Protein AF-A0A930SFI5-F1 (afdb_monomer_lite)

Secondary structure (DSSP, 8-state):
-PPPPS--TTPBSS---SSS--B-----TTS-S-THHHHHHHHHHHT---GGGS--HHHHHHGGGS-HHHHHHHHHHHHHHHHHHHHHHHHHHHHHTT-----

Sequence (103 aa):
MDKKLIFNEHGDRGTQSMIGGNTTNLREWNRIKYDWANQMYRTMLNNFWIPEEISLNEDVKQFPYLTDYERRAFDKIIAFLNFLDSIQSENLPNLSRYITASE

Radius of gyration: 21.12 Å; chains: 1; bounding box: 43×20×57 Å

pLDDT: mean 95.65, std 2.99, range [75.62, 98.44]

Structure (mmCIF, N/CA/C/O backbone):
data_AF-A0A930SFI5-F1
#
_entry.id   AF-A0A930SFI5-F1
#
loop_
_atom_site.group_PDB
_atom_site.id
_atom_site.type_symbol
_atom_site.label_atom_id
_atom_site.label_alt_id
_atom_site.label_comp_id
_atom_site.label_asym_id
_atom_site.label_entity_id
_atom_site.label_seq_id
_atom_site.pdbx_PDB_ins_code
_atom_site.Cartn_x
_atom_site.Cartn_y
_atom_site.Cartn_z
_atom_site.occupancy
_atom_site.B_iso_or_equiv
_atom_site.auth_seq_id
_atom_site.auth_comp_id
_atom_site.auth_asym_id
_atom_site.auth_atom_id
_atom_site.pdbx_PDB_model_num
ATOM 1 N N . MET A 1 1 ? -4.437 3.021 -23.991 1.00 75.62 1 MET A N 1
ATOM 2 C CA . MET A 1 1 ? -3.125 2.763 -23.360 1.00 75.62 1 MET A CA 1
ATOM 3 C C . MET A 1 1 ? -2.903 1.273 -23.383 1.00 75.62 1 MET A C 1
ATOM 5 O O . MET A 1 1 ? -3.833 0.544 -23.045 1.00 75.62 1 MET A O 1
ATOM 9 N N . ASP A 1 2 ? -1.711 0.843 -23.772 1.00 86.88 2 ASP A N 1
ATOM 10 C CA . ASP A 1 2 ? -1.393 -0.574 -23.921 1.00 86.88 2 ASP A CA 1
ATOM 11 C C . ASP A 1 2 ? -0.808 -1.131 -22.626 1.00 86.88 2 ASP A C 1
ATOM 13 O O . ASP A 1 2 ? 0.002 -0.482 -21.962 1.00 86.88 2 ASP A O 1
ATOM 17 N N . LYS A 1 3 ? -1.254 -2.330 -22.242 1.00 91.94 3 LYS A N 1
ATOM 18 C CA . LYS A 1 3 ? -0.673 -3.058 -21.109 1.00 91.94 3 LYS A CA 1
ATOM 19 C C . LYS A 1 3 ? 0.688 -3.598 -21.531 1.00 91.94 3 LYS A C 1
ATOM 21 O O . LYS A 1 3 ? 0.818 -4.123 -22.636 1.00 91.94 3 LYS A O 1
ATOM 26 N N . LYS A 1 4 ? 1.680 -3.518 -20.646 1.00 92.69 4 LYS A N 1
ATOM 27 C CA . LYS A 1 4 ? 3.002 -4.088 -20.925 1.00 92.69 4 LYS A CA 1
ATOM 28 C C . LYS A 1 4 ? 2.943 -5.613 -21.042 1.00 92.69 4 LYS A C 1
ATOM 30 O O . LYS A 1 4 ? 2.144 -6.265 -20.366 1.00 92.69 4 LYS A O 1
ATOM 35 N N . LEU A 1 5 ? 3.811 -6.173 -21.883 1.00 93.19 5 LEU A N 1
ATOM 36 C CA . LEU A 1 5 ? 4.050 -7.617 -21.953 1.00 93.19 5 LEU A CA 1
ATOM 37 C C . LEU A 1 5 ? 4.627 -8.123 -20.625 1.00 93.19 5 LEU A C 1
ATOM 39 O O . LEU A 1 5 ? 5.175 -7.344 -19.852 1.00 93.19 5 LEU A O 1
ATOM 43 N N . ILE A 1 6 ? 4.546 -9.428 -20.357 1.00 93.88 6 ILE A N 1
ATOM 44 C CA . ILE A 1 6 ? 5.221 -10.016 -19.184 1.00 93.88 6 ILE A CA 1
ATOM 45 C C . ILE A 1 6 ? 6.740 -9.863 -19.335 1.00 93.88 6 ILE A C 1
ATOM 47 O O . ILE A 1 6 ? 7.417 -9.375 -18.435 1.00 93.88 6 ILE A O 1
ATOM 51 N N . PHE A 1 7 ? 7.249 -10.220 -20.510 1.00 96.19 7 PHE A N 1
ATOM 52 C CA . PHE A 1 7 ? 8.633 -10.059 -20.928 1.00 96.19 7 PHE A CA 1
ATOM 53 C C . PHE A 1 7 ? 8.638 -9.616 -22.393 1.00 96.19 7 PHE A C 1
ATOM 55 O O . PHE A 1 7 ? 7.836 -10.111 -23.185 1.00 96.19 7 PHE A O 1
ATOM 62 N N . ASN A 1 8 ? 9.508 -8.669 -22.737 1.00 95.31 8 ASN A N 1
ATOM 63 C CA . ASN A 1 8 ? 9.674 -8.162 -24.097 1.00 95.31 8 ASN A CA 1
ATOM 64 C C . ASN A 1 8 ? 11.124 -8.390 -24.539 1.00 95.31 8 ASN A C 1
ATOM 66 O O . ASN A 1 8 ? 12.021 -7.653 -24.133 1.00 95.31 8 ASN A O 1
ATOM 70 N N . GLU A 1 9 ? 11.352 -9.412 -25.364 1.00 95.94 9 GLU A N 1
ATOM 71 C CA . GLU A 1 9 ? 12.689 -9.778 -25.855 1.00 95.94 9 GLU A CA 1
ATOM 72 C C . GLU A 1 9 ? 13.298 -8.746 -26.816 1.00 95.94 9 GLU A C 1
ATOM 74 O O . GLU A 1 9 ? 1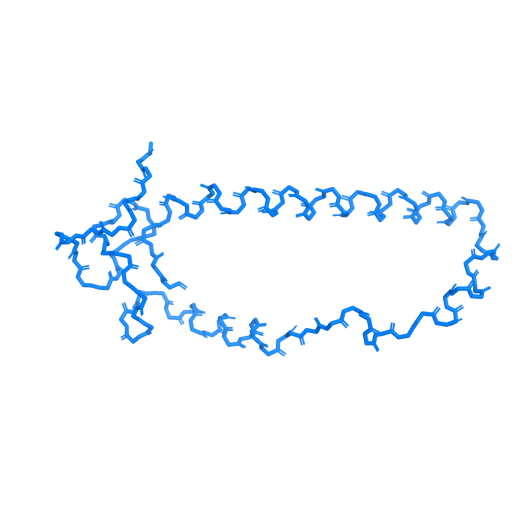4.516 -8.688 -26.970 1.00 95.94 9 GLU A O 1
ATOM 79 N N . HIS A 1 10 ? 12.460 -7.901 -27.421 1.00 96.31 10 HIS A N 1
ATOM 80 C CA . HIS A 1 10 ? 12.867 -6.795 -28.291 1.00 96.31 10 HIS A CA 1
ATOM 81 C C . HIS A 1 10 ? 12.942 -5.450 -27.546 1.00 96.31 10 HIS A C 1
ATOM 83 O O . HIS A 1 10 ? 13.072 -4.397 -28.173 1.00 96.31 10 HIS A O 1
ATOM 89 N N . GLY A 1 11 ? 12.824 -5.471 -26.214 1.00 93.44 11 GLY A N 1
ATOM 90 C CA . GLY A 1 11 ? 12.934 -4.283 -25.376 1.00 93.44 11 GLY A CA 1
ATOM 91 C C . GLY A 1 11 ? 14.365 -3.753 -25.296 1.00 93.44 11 GLY A C 1
ATOM 92 O O . GLY A 1 11 ? 15.340 -4.505 -25.361 1.00 93.44 11 GLY A O 1
ATOM 93 N N . ASP A 1 12 ? 14.487 -2.448 -25.093 1.00 93.88 12 ASP A N 1
ATOM 94 C CA . ASP A 1 12 ? 15.766 -1.793 -24.859 1.00 93.88 12 ASP A CA 1
ATOM 95 C C . ASP A 1 12 ? 16.241 -2.020 -23.412 1.00 93.88 12 ASP A C 1
ATOM 97 O O . ASP A 1 12 ? 15.455 -2.260 -22.490 1.00 93.88 12 ASP A O 1
ATOM 101 N N . ARG A 1 13 ? 17.560 -1.966 -23.194 1.00 90.62 13 ARG A N 1
ATOM 102 C CA . ARG A 1 13 ? 18.146 -2.108 -21.850 1.00 90.62 13 ARG A CA 1
ATOM 103 C C . ARG A 1 13 ? 17.844 -0.877 -20.989 1.00 90.62 13 ARG A C 1
ATOM 105 O O . ARG A 1 13 ? 18.048 0.249 -21.438 1.00 90.62 13 ARG A O 1
ATOM 112 N N . GLY A 1 14 ? 17.483 -1.107 -19.726 1.00 90.88 14 GLY A N 1
ATOM 113 C CA . GLY A 1 14 ? 17.119 -0.055 -18.772 1.00 90.88 14 GLY A CA 1
ATOM 114 C C . GLY A 1 14 ? 15.720 0.525 -19.013 1.00 90.88 14 GLY A C 1
ATOM 115 O O . GLY A 1 14 ? 14.883 -0.081 -19.681 1.00 90.88 14 GLY A O 1
ATOM 116 N N . THR A 1 15 ? 15.467 1.713 -18.460 1.00 94.31 15 THR A N 1
ATOM 117 C CA . THR A 1 15 ? 14.158 2.383 -18.520 1.00 94.31 15 THR A CA 1
ATOM 118 C C . THR A 1 15 ? 14.187 3.598 -19.450 1.00 94.31 15 THR A C 1
ATOM 120 O O . THR A 1 15 ? 14.949 4.540 -19.239 1.00 94.31 15 THR A O 1
ATOM 123 N N . GLN A 1 16 ? 13.309 3.629 -20.461 1.00 93.31 16 GLN A N 1
ATOM 124 C CA . GLN A 1 16 ? 13.194 4.758 -21.397 1.00 93.31 16 GLN A CA 1
ATOM 125 C C . GLN A 1 16 ? 12.264 5.867 -20.879 1.00 93.31 16 GLN A C 1
ATOM 127 O O . GLN A 1 16 ? 12.618 7.047 -20.916 1.00 93.31 16 GLN A 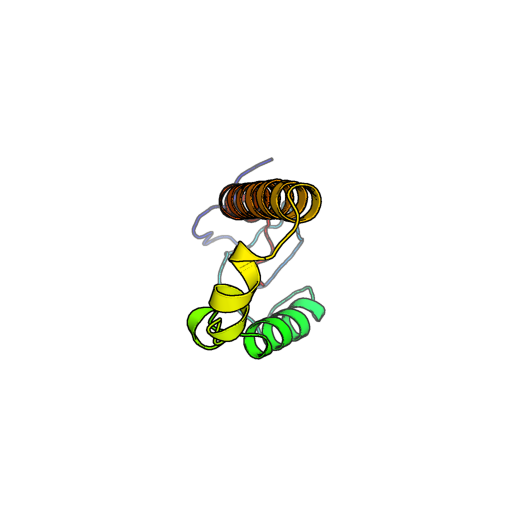O 1
ATOM 132 N N . SER A 1 17 ? 11.072 5.518 -20.395 1.00 94.62 17 SER A N 1
ATOM 133 C CA . SER A 1 17 ? 10.046 6.447 -19.904 1.00 94.62 17 SER A CA 1
ATOM 134 C C . SER A 1 17 ? 9.080 5.746 -18.944 1.00 94.62 17 SER A C 1
ATOM 136 O O . SER A 1 17 ? 8.957 4.522 -18.949 1.00 94.62 17 SER A O 1
ATOM 138 N N . MET A 1 18 ? 8.365 6.539 -18.140 1.00 95.38 18 MET A N 1
ATOM 139 C CA . MET A 1 18 ? 7.364 6.047 -17.185 1.00 95.38 18 MET A CA 1
ATOM 140 C C . MET A 1 18 ? 6.205 5.304 -17.867 1.00 95.38 18 MET A C 1
ATOM 142 O O . MET A 1 18 ? 5.699 4.323 -17.333 1.00 95.38 18 MET A O 1
ATOM 146 N N . ILE A 1 19 ? 5.777 5.778 -19.039 1.00 95.62 19 ILE A N 1
ATOM 147 C CA . ILE A 1 19 ? 4.658 5.229 -19.813 1.00 95.62 19 ILE A CA 1
ATOM 148 C C . ILE A 1 19 ? 5.073 5.185 -21.287 1.00 95.62 19 ILE A C 1
ATOM 150 O O . ILE A 1 19 ? 5.737 6.109 -21.769 1.00 95.62 19 ILE A O 1
ATOM 154 N N . GLY A 1 20 ? 4.668 4.128 -21.996 1.00 93.62 20 GLY A N 1
ATOM 155 C CA . GLY A 1 20 ? 4.889 3.975 -23.438 1.00 93.62 20 GLY A CA 1
ATOM 156 C C . GLY A 1 20 ? 6.348 3.737 -23.841 1.00 93.62 20 GLY A C 1
ATOM 157 O O . GLY A 1 20 ? 6.681 3.920 -25.007 1.00 93.62 20 GLY A O 1
ATOM 158 N N . GLY A 1 21 ? 7.219 3.375 -22.896 1.00 94.62 21 GLY A N 1
ATOM 159 C CA . GLY A 1 21 ? 8.618 3.045 -23.169 1.00 94.62 21 GLY A CA 1
ATOM 160 C C . GLY A 1 21 ? 8.797 1.605 -23.655 1.00 94.62 21 GLY A C 1
ATOM 161 O O . GLY A 1 21 ? 8.067 0.705 -23.234 1.00 94.62 21 GLY A O 1
ATOM 162 N N . ASN A 1 22 ? 9.809 1.370 -24.494 1.00 94.81 22 ASN A N 1
ATOM 163 C CA . ASN A 1 22 ? 10.171 0.037 -24.985 1.00 94.81 22 ASN A CA 1
ATOM 164 C C . ASN A 1 22 ? 11.034 -0.736 -23.963 1.00 94.81 22 ASN A C 1
ATOM 166 O O . ASN A 1 22 ? 12.219 -0.964 -24.177 1.00 94.81 22 ASN A O 1
ATOM 170 N N . THR A 1 23 ? 10.462 -1.105 -22.814 1.00 94.88 23 THR A N 1
ATOM 171 C CA . THR A 1 23 ? 11.179 -1.840 -21.750 1.00 94.88 23 THR A CA 1
ATOM 172 C C . THR A 1 23 ? 11.141 -3.359 -21.950 1.00 94.88 23 THR A C 1
ATOM 174 O O . THR A 1 23 ? 10.184 -3.896 -22.510 1.00 94.88 23 THR A O 1
ATOM 177 N N . THR A 1 24 ? 12.158 -4.058 -21.436 1.00 94.19 24 THR A N 1
ATOM 178 C CA . THR A 1 24 ? 12.201 -5.531 -21.320 1.00 94.19 24 THR A CA 1
ATOM 179 C C . THR A 1 24 ? 11.421 -6.076 -20.116 1.00 94.19 24 THR A C 1
ATOM 181 O O . THR A 1 24 ? 11.083 -7.260 -20.102 1.00 94.19 24 THR A O 1
ATOM 184 N N . ASN A 1 25 ? 11.134 -5.231 -19.114 1.00 93.50 25 ASN A N 1
ATOM 185 C CA . ASN A 1 25 ? 10.661 -5.580 -17.761 1.00 93.50 25 ASN A CA 1
ATOM 186 C C . ASN A 1 25 ? 11.646 -6.380 -16.884 1.00 93.50 25 ASN A C 1
ATOM 188 O O . ASN A 1 25 ? 11.254 -6.888 -15.828 1.00 93.50 25 ASN A O 1
ATOM 192 N N . LEU A 1 26 ? 12.921 -6.484 -17.271 1.00 94.62 26 LEU A N 1
ATOM 193 C CA . LEU A 1 26 ? 13.951 -7.059 -16.405 1.00 94.62 26 LEU A CA 1
ATOM 194 C C . LEU A 1 26 ? 14.243 -6.132 -15.216 1.00 94.62 26 LEU A C 1
ATOM 196 O O . LEU A 1 26 ? 14.351 -4.919 -15.365 1.00 94.62 26 LEU A O 1
ATOM 200 N N . ARG A 1 27 ? 14.400 -6.708 -14.020 1.00 93.19 27 ARG A N 1
ATOM 201 C CA . ARG A 1 27 ? 14.685 -5.952 -12.790 1.00 93.19 27 ARG A CA 1
ATOM 202 C C . ARG A 1 27 ? 16.188 -5.722 -12.628 1.00 93.19 27 ARG A C 1
ATOM 204 O O . ARG A 1 27 ? 16.876 -6.516 -11.990 1.00 93.19 27 ARG A O 1
ATOM 211 N N . GLU A 1 28 ? 16.692 -4.630 -13.196 1.00 92.31 28 GLU A N 1
ATOM 212 C CA . GLU A 1 28 ? 18.110 -4.247 -13.158 1.00 92.31 28 GLU A CA 1
ATOM 213 C C . GLU A 1 28 ? 18.329 -2.944 -12.354 1.00 92.31 28 GLU A C 1
ATOM 215 O O . GLU A 1 28 ? 18.443 -1.865 -12.926 1.00 92.31 28 GLU A O 1
ATOM 220 N N . TRP A 1 29 ? 18.454 -3.020 -11.020 1.00 91.25 29 TRP A N 1
ATOM 221 C CA . TRP A 1 29 ? 18.600 -1.836 -10.137 1.00 91.25 29 TRP A CA 1
ATOM 222 C C . TRP A 1 29 ? 19.834 -0.949 -10.405 1.00 91.25 29 TRP A C 1
ATOM 224 O O . TRP A 1 29 ? 19.867 0.210 -10.000 1.00 91.25 29 TRP A O 1
ATOM 234 N N . ASN A 1 30 ? 20.842 -1.467 -11.116 1.00 90.94 30 ASN A N 1
ATOM 235 C CA . ASN A 1 30 ? 22.017 -0.695 -11.543 1.00 90.94 30 ASN A CA 1
ATOM 236 C C . ASN A 1 30 ? 21.796 0.068 -12.869 1.00 90.94 30 ASN A C 1
ATOM 238 O O . ASN A 1 30 ? 22.711 0.739 -13.341 1.00 90.94 30 ASN A O 1
ATOM 242 N N . ARG A 1 31 ? 20.626 -0.072 -13.508 1.00 91.50 31 ARG A N 1
ATOM 243 C CA . ARG A 1 31 ? 20.274 0.520 -14.813 1.00 91.50 31 ARG A CA 1
ATOM 244 C C . ARG A 1 31 ? 18.870 1.129 -14.797 1.00 91.50 31 ARG A C 1
ATOM 246 O O . ARG A 1 31 ? 18.045 0.864 -15.669 1.00 91.50 31 ARG A O 1
ATOM 253 N N . ILE A 1 32 ? 18.617 1.948 -13.787 1.00 94.38 32 ILE A N 1
ATOM 254 C CA . ILE A 1 32 ? 17.349 2.659 -13.610 1.00 94.38 32 ILE A CA 1
ATOM 255 C C . ILE A 1 32 ? 17.432 4.062 -14.216 1.00 94.38 32 ILE A C 1
ATOM 257 O O . ILE A 1 32 ? 18.526 4.592 -14.412 1.00 94.38 32 ILE A O 1
ATOM 261 N N . LYS A 1 33 ? 16.284 4.673 -14.518 1.00 94.69 33 LYS A N 1
ATOM 262 C CA . LYS A 1 33 ? 16.212 6.061 -14.995 1.00 94.69 33 LYS A CA 1
ATOM 263 C C . LYS A 1 33 ? 15.979 7.044 -13.851 1.00 94.69 33 LYS A C 1
ATOM 265 O O . LYS A 1 33 ? 16.417 8.191 -13.921 1.00 94.69 33 LYS A O 1
ATOM 270 N N . TYR A 1 34 ? 15.235 6.617 -12.836 1.00 96.06 34 TYR A N 1
ATOM 271 C CA . TYR A 1 34 ? 14.773 7.477 -11.755 1.00 96.06 34 TYR A CA 1
ATOM 272 C C . TYR A 1 34 ? 15.553 7.216 -10.461 1.00 96.06 34 TYR A C 1
ATOM 274 O O . TYR A 1 34 ? 15.163 6.378 -9.655 1.00 96.06 34 TYR A O 1
ATOM 282 N N . ASP A 1 35 ? 16.633 7.967 -10.226 1.00 93.75 35 ASP A N 1
ATOM 283 C CA . ASP A 1 35 ? 17.551 7.748 -9.088 1.00 93.75 35 ASP A CA 1
ATOM 284 C C . ASP A 1 35 ? 16.868 7.746 -7.710 1.00 93.75 35 ASP A C 1
ATOM 286 O O . ASP A 1 35 ? 17.274 7.016 -6.802 1.00 93.75 35 ASP A O 1
ATOM 290 N N . TRP A 1 36 ? 15.789 8.519 -7.552 1.00 95.94 36 TRP A N 1
ATOM 291 C CA . TRP A 1 36 ? 15.010 8.567 -6.313 1.00 95.94 36 TRP A CA 1
ATOM 292 C C . TRP A 1 36 ? 14.361 7.220 -5.957 1.00 95.94 36 TRP A C 1
ATOM 294 O O . TRP A 1 36 ? 14.089 6.981 -4.779 1.00 95.94 36 TRP A O 1
ATOM 304 N N . ALA A 1 37 ? 14.154 6.318 -6.926 1.00 96.69 37 ALA A N 1
ATOM 305 C CA . ALA A 1 37 ? 13.571 4.998 -6.691 1.00 96.69 37 ALA A CA 1
ATOM 306 C C . ALA A 1 37 ? 14.461 4.145 -5.773 1.00 96.69 37 ALA A C 1
ATOM 308 O O . ALA A 1 37 ? 13.957 3.471 -4.878 1.00 96.69 37 ALA A O 1
ATOM 309 N N . ASN A 1 38 ? 15.790 4.254 -5.898 1.00 93.44 38 ASN A N 1
ATOM 310 C CA . ASN A 1 38 ? 16.737 3.570 -5.011 1.00 93.44 38 ASN A CA 1
ATOM 311 C C . ASN A 1 38 ? 16.607 4.034 -3.554 1.00 93.44 38 ASN A C 1
ATOM 313 O O . ASN A 1 38 ? 16.612 3.220 -2.626 1.00 93.44 38 ASN A O 1
ATOM 317 N N . GLN A 1 39 ? 16.508 5.349 -3.344 1.00 95.44 39 GLN A N 1
ATOM 318 C CA . GLN A 1 39 ? 16.345 5.912 -2.007 1.00 95.44 39 GLN A CA 1
ATOM 319 C C . GLN A 1 39 ? 14.988 5.521 -1.418 1.00 95.44 39 GLN A C 1
ATOM 321 O O . GLN A 1 39 ? 14.919 5.099 -0.265 1.00 95.44 39 GLN A O 1
ATOM 326 N N . MET A 1 40 ? 13.924 5.613 -2.218 1.00 97.00 40 MET A N 1
ATOM 327 C CA . MET A 1 40 ? 12.575 5.233 -1.810 1.00 97.00 40 MET A CA 1
ATOM 328 C C . MET A 1 40 ? 12.508 3.756 -1.414 1.00 97.00 40 MET A C 1
ATOM 330 O O . MET A 1 40 ? 12.052 3.453 -0.316 1.00 97.00 40 MET A O 1
ATOM 334 N N . TYR A 1 41 ? 13.042 2.856 -2.244 1.00 96.00 41 TYR A N 1
ATOM 335 C CA . TYR A 1 41 ? 13.071 1.419 -1.977 1.00 96.00 41 TYR A CA 1
ATOM 336 C C . TYR A 1 41 ? 13.750 1.092 -0.641 1.00 96.00 41 TYR A C 1
ATOM 338 O O . TYR A 1 41 ? 13.192 0.369 0.183 1.00 96.00 41 TYR A O 1
ATOM 346 N N . ARG A 1 42 ? 14.925 1.678 -0.375 1.00 96.06 42 ARG A N 1
ATOM 347 C CA . ARG A 1 42 ? 15.642 1.474 0.896 1.00 96.06 42 ARG A CA 1
ATOM 348 C C . ARG A 1 42 ? 14.858 1.998 2.095 1.00 96.06 42 ARG A C 1
ATOM 350 O O . ARG A 1 42 ? 14.762 1.302 3.100 1.00 96.06 42 ARG A O 1
ATOM 357 N N . THR A 1 43 ? 14.288 3.196 1.988 1.00 97.94 43 THR A N 1
ATOM 358 C CA . THR A 1 43 ? 13.462 3.775 3.056 1.00 97.94 43 THR A CA 1
ATOM 359 C C . THR A 1 43 ? 12.238 2.906 3.344 1.00 97.94 43 THR A C 1
ATOM 361 O O . THR A 1 43 ? 11.934 2.662 4.506 1.00 97.94 43 THR A O 1
ATOM 364 N N . MET A 1 44 ? 11.567 2.386 2.312 1.00 97.75 44 MET A N 1
ATOM 365 C CA . MET A 1 44 ? 10.414 1.496 2.475 1.00 97.75 44 MET A CA 1
ATOM 366 C C . MET A 1 44 ? 10.787 0.199 3.197 1.00 97.75 44 MET A C 1
ATOM 368 O O . MET A 1 44 ? 10.077 -0.197 4.116 1.00 97.75 44 MET A O 1
ATOM 372 N N . LEU A 1 45 ? 11.908 -0.433 2.830 1.00 96.69 45 LEU A N 1
ATOM 373 C CA . LEU A 1 45 ? 12.382 -1.645 3.507 1.00 96.69 45 LEU A CA 1
ATOM 374 C C . LEU A 1 45 ? 12.727 -1.397 4.979 1.00 96.69 45 LEU A C 1
ATOM 376 O O . LEU A 1 45 ? 12.404 -2.220 5.830 1.00 96.69 45 LEU A O 1
ATOM 380 N N . ASN A 1 46 ? 13.356 -0.261 5.286 1.00 97.44 46 ASN A N 1
ATOM 381 C CA . ASN A 1 46 ? 13.713 0.100 6.660 1.00 97.44 46 ASN A CA 1
ATOM 382 C C . ASN A 1 46 ? 12.488 0.382 7.545 1.00 97.44 46 ASN A C 1
ATOM 384 O O . ASN A 1 46 ? 12.596 0.299 8.763 1.00 97.44 46 ASN A O 1
ATOM 388 N N . ASN A 1 47 ? 11.341 0.705 6.944 1.00 97.75 47 ASN A N 1
ATOM 389 C CA . ASN A 1 47 ? 10.088 0.979 7.647 1.00 97.75 47 ASN A CA 1
ATOM 390 C C . ASN A 1 47 ? 9.210 -0.272 7.820 1.00 97.75 47 ASN A C 1
ATOM 392 O O . ASN A 1 47 ? 8.021 -0.145 8.107 1.00 97.75 47 ASN A O 1
ATOM 396 N N . PHE A 1 48 ? 9.753 -1.473 7.609 1.00 97.06 48 PHE A N 1
ATOM 397 C CA . PHE A 1 48 ? 9.019 -2.707 7.858 1.00 97.06 48 PHE A CA 1
ATOM 398 C C . PHE A 1 48 ? 8.666 -2.841 9.347 1.00 97.06 48 PHE A C 1
ATOM 400 O O . PHE A 1 48 ? 9.528 -2.700 10.212 1.00 97.06 48 PHE A O 1
ATOM 407 N N . TRP A 1 49 ? 7.400 -3.135 9.631 1.00 97.38 49 TRP A N 1
ATOM 408 C CA . TRP A 1 49 ? 6.888 -3.397 10.973 1.00 97.38 49 TRP A CA 1
ATOM 409 C C . TRP A 1 49 ? 5.759 -4.424 10.894 1.00 97.38 49 TRP A C 1
ATOM 411 O O . TRP A 1 49 ? 5.113 -4.567 9.850 1.00 97.38 49 TRP A O 1
ATOM 421 N N . ILE A 1 50 ? 5.521 -5.137 11.994 1.00 96.94 50 ILE A N 1
ATOM 422 C CA . ILE A 1 50 ? 4.465 -6.146 12.090 1.00 96.94 50 ILE A CA 1
ATOM 423 C C . ILE A 1 50 ? 3.424 -5.668 13.114 1.00 96.94 50 ILE A C 1
ATOM 425 O O . ILE A 1 50 ? 3.792 -5.380 14.252 1.00 96.94 50 ILE A O 1
ATOM 429 N N . PRO A 1 51 ? 2.123 -5.600 12.764 1.00 95.69 51 PRO A N 1
ATOM 430 C CA . PRO A 1 51 ? 1.100 -5.082 13.674 1.00 95.69 51 PRO A CA 1
ATOM 431 C C . PRO A 1 51 ? 0.993 -5.814 15.013 1.00 95.69 51 PRO A C 1
ATOM 433 O O . PRO A 1 51 ? 0.785 -5.182 16.043 1.00 95.69 51 PRO A O 1
ATOM 436 N N . GLU A 1 52 ? 1.181 -7.132 15.006 1.00 96.06 52 GLU A N 1
ATOM 437 C CA . GLU A 1 52 ? 1.070 -7.988 16.195 1.00 96.06 52 GLU A CA 1
ATOM 438 C C . GLU A 1 52 ? 2.205 -7.777 17.215 1.00 96.06 52 GLU A C 1
ATOM 440 O O . GLU A 1 52 ? 2.100 -8.236 18.350 1.00 96.06 52 GLU A O 1
ATOM 445 N N . GLU A 1 53 ? 3.274 -7.058 16.850 1.00 96.56 53 GLU A N 1
ATOM 446 C CA . GLU A 1 53 ? 4.352 -6.689 17.779 1.00 96.56 53 GLU A CA 1
ATOM 447 C C . GLU A 1 53 ? 3.942 -5.559 18.737 1.00 96.56 53 GLU A C 1
ATOM 449 O O . GLU A 1 53 ? 4.571 -5.365 19.781 1.00 96.56 53 GLU A O 1
ATOM 454 N N . ILE A 1 54 ? 2.878 -4.815 18.415 1.00 96.50 54 ILE A N 1
ATOM 455 C CA . ILE A 1 54 ? 2.363 -3.726 19.244 1.00 96.50 54 ILE A CA 1
ATOM 456 C C . ILE A 1 54 ? 1.287 -4.279 20.181 1.00 96.50 54 ILE A C 1
ATOM 458 O O . ILE A 1 54 ? 0.212 -4.700 19.759 1.00 96.50 54 ILE A O 1
ATOM 462 N N . SER A 1 55 ? 1.571 -4.262 21.484 1.00 97.06 55 SER A N 1
ATOM 463 C CA . SER A 1 55 ? 0.625 -4.714 22.509 1.00 97.06 55 SER A CA 1
ATOM 464 C C . SER A 1 55 ? -0.591 -3.789 22.608 1.00 97.06 55 SER A C 1
ATOM 466 O O . SER A 1 55 ? -0.433 -2.582 22.762 1.00 97.06 55 SER A O 1
ATOM 468 N N . LEU A 1 56 ? -1.792 -4.378 22.615 1.00 97.75 56 LEU A N 1
ATOM 469 C CA . LEU A 1 56 ? -3.079 -3.681 22.780 1.00 97.75 56 LEU A CA 1
ATOM 470 C C . LEU A 1 56 ? -3.715 -3.911 24.165 1.00 97.75 56 LEU A C 1
ATOM 472 O O . LEU A 1 56 ? -4.909 -3.687 24.360 1.00 97.75 56 LEU A O 1
ATOM 476 N N . ASN A 1 57 ? -2.948 -4.411 25.141 1.00 97.56 57 ASN A N 1
ATOM 477 C CA . ASN A 1 57 ? -3.488 -4.835 26.441 1.00 97.56 57 ASN A CA 1
ATOM 478 C C . ASN A 1 57 ? -4.195 -3.712 27.217 1.00 97.56 57 ASN A C 1
ATOM 480 O O . ASN A 1 57 ? -5.158 -3.985 27.934 1.00 97.56 57 ASN A O 1
ATOM 484 N N . GLU A 1 58 ? -3.716 -2.471 27.110 1.00 97.69 58 GLU A N 1
ATOM 485 C CA . GLU A 1 58 ? -4.351 -1.323 27.766 1.00 97.69 58 GLU A CA 1
ATOM 486 C C . GLU A 1 58 ? -5.544 -0.805 26.959 1.00 97.69 58 GLU A C 1
ATOM 488 O O . GLU A 1 58 ? -6.613 -0.593 27.533 1.00 97.69 58 GLU A O 1
ATOM 493 N N . ASP A 1 59 ? -5.428 -0.724 25.633 1.00 97.50 59 ASP A N 1
ATOM 494 C CA . ASP A 1 59 ? -6.514 -0.333 24.731 1.00 97.50 59 ASP A CA 1
ATOM 495 C C . ASP A 1 59 ? -7.761 -1.198 24.943 1.00 97.50 59 ASP A C 1
ATOM 497 O O . ASP A 1 59 ? -8.867 -0.675 25.067 1.00 97.50 59 ASP A O 1
ATOM 501 N N . VAL A 1 60 ? -7.593 -2.516 25.094 1.00 96.88 60 VAL A N 1
ATOM 502 C CA . VAL A 1 60 ? -8.697 -3.452 25.377 1.00 96.88 60 VAL A CA 1
ATOM 503 C C . VAL A 1 60 ? -9.416 -3.114 26.687 1.00 96.88 60 VAL A C 1
ATOM 505 O O . VAL A 1 60 ? -10.641 -3.229 26.758 1.00 96.88 60 VAL A O 1
ATOM 508 N N . LYS A 1 61 ? -8.690 -2.672 27.722 1.00 97.69 61 LYS A N 1
ATOM 509 C CA . LYS A 1 61 ? -9.289 -2.259 29.002 1.00 97.69 61 LYS A CA 1
ATOM 510 C C . LYS A 1 61 ? -9.994 -0.913 28.889 1.00 97.69 61 LYS A C 1
ATOM 512 O O . LYS A 1 61 ? -10.997 -0.709 29.565 1.00 97.69 61 LYS A O 1
ATOM 517 N N . GLN A 1 62 ? -9.467 0.004 28.080 1.00 97.81 62 GLN A N 1
ATOM 518 C CA . GLN A 1 62 ? -9.987 1.365 27.938 1.00 97.81 62 GLN A CA 1
ATOM 519 C C . GLN A 1 62 ? -11.185 1.446 26.99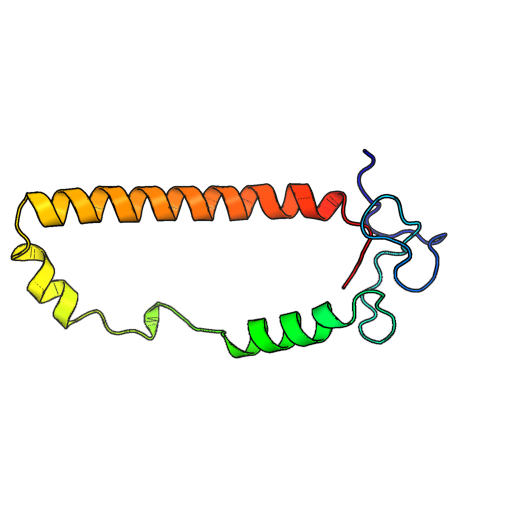1 1.00 97.81 62 GLN A C 1
ATOM 521 O O . GLN A 1 62 ? -12.082 2.260 27.203 1.00 97.81 62 GLN A O 1
ATOM 526 N N . PHE A 1 63 ? -11.238 0.578 25.982 1.00 97.25 63 PHE A N 1
ATOM 527 C CA . PHE A 1 63 ? -12.248 0.608 24.929 1.00 97.25 63 PHE A CA 1
ATOM 528 C C . PHE A 1 63 ? -13.701 0.623 25.447 1.00 97.25 63 PHE A C 1
ATOM 530 O O . PHE A 1 63 ? -14.499 1.407 24.925 1.00 97.25 63 PHE A O 1
ATOM 537 N N . PRO A 1 64 ? -14.096 -0.156 26.478 1.00 97.69 64 PRO A N 1
ATOM 538 C CA . PRO A 1 64 ? -15.454 -0.109 27.030 1.00 97.69 64 PRO A CA 1
ATOM 539 C C . PRO A 1 64 ? -15.834 1.222 27.692 1.00 97.69 64 PRO A C 1
ATOM 541 O O . PRO A 1 64 ? -17.021 1.495 27.832 1.00 97.69 64 PRO A O 1
ATOM 544 N N . TYR A 1 65 ? -14.855 2.038 28.095 1.00 97.88 65 TYR A N 1
ATOM 545 C CA . TYR A 1 65 ? -15.083 3.321 28.770 1.00 97.88 65 TYR A CA 1
ATOM 546 C C . TYR A 1 65 ? -15.184 4.513 27.811 1.00 97.88 65 TYR A C 1
ATOM 548 O O . TYR A 1 65 ? -15.403 5.634 28.267 1.00 97.88 65 TYR A O 1
ATOM 556 N N . LEU A 1 66 ? -15.032 4.291 26.502 1.00 97.81 66 LEU A N 1
ATOM 557 C CA . LEU A 1 66 ? -15.279 5.324 25.499 1.00 97.81 66 LEU A CA 1
ATOM 558 C C . LEU A 1 66 ? -16.737 5.783 25.552 1.00 97.81 66 LEU A C 1
ATOM 560 O O . LEU A 1 66 ? -17.657 4.969 25.653 1.00 97.81 66 LEU A O 1
ATOM 564 N N . THR A 1 67 ? -16.949 7.086 25.409 1.00 98.38 67 THR A N 1
ATOM 565 C CA . THR A 1 67 ? -18.286 7.648 25.219 1.00 98.38 67 THR A CA 1
ATOM 566 C C . THR A 1 67 ? -18.893 7.169 23.899 1.00 98.38 67 THR A C 1
ATOM 568 O O . THR A 1 67 ? -18.186 6.818 22.949 1.00 98.38 67 THR A O 1
ATOM 571 N N . ASP A 1 68 ? -20.220 7.221 23.787 1.00 97.94 68 ASP A N 1
ATOM 572 C CA . ASP A 1 68 ? -20.923 6.820 22.561 1.00 97.94 68 ASP A CA 1
ATOM 573 C C . ASP A 1 68 ? -20.456 7.608 21.323 1.00 97.94 68 ASP A C 1
ATOM 575 O O . ASP A 1 68 ? -20.403 7.073 20.213 1.00 97.94 68 ASP A O 1
ATOM 579 N N . TYR A 1 69 ? -20.084 8.880 21.503 1.00 98.19 69 TYR A N 1
ATOM 580 C CA . TYR A 1 69 ? -19.574 9.728 20.425 1.00 98.19 69 TYR A CA 1
ATOM 581 C C . TYR A 1 69 ? -18.170 9.311 19.975 1.00 98.19 69 TYR A C 1
ATOM 583 O O . TYR A 1 69 ? -17.924 9.235 18.770 1.00 98.19 69 TYR A O 1
ATOM 591 N N . GLU A 1 70 ? -17.275 9.002 20.916 1.00 98.06 70 GLU A N 1
ATOM 592 C CA . GLU A 1 70 ? -15.925 8.505 20.621 1.00 98.06 70 GLU A CA 1
ATOM 593 C C . GLU A 1 70 ? -15.985 7.148 19.926 1.00 98.06 70 GLU A C 1
ATOM 595 O O . GLU A 1 70 ? -15.351 6.960 18.889 1.00 98.06 70 GLU A O 1
ATOM 600 N N . ARG A 1 71 ? -16.821 6.234 20.429 1.00 97.62 71 ARG A N 1
ATOM 601 C CA . ARG A 1 71 ? -17.036 4.914 19.828 1.00 97.62 71 ARG A CA 1
ATOM 602 C C . ARG A 1 71 ? -17.579 5.026 18.407 1.00 97.62 71 ARG A C 1
ATOM 604 O O . ARG A 1 71 ? -17.032 4.432 17.484 1.00 97.62 71 ARG A O 1
ATOM 611 N N . ARG A 1 72 ? -18.590 5.872 18.191 1.00 97.69 72 ARG A N 1
ATOM 612 C CA . ARG A 1 72 ? -19.143 6.120 16.852 1.00 97.69 72 ARG A CA 1
ATOM 613 C C . ARG A 1 72 ? -18.113 6.708 15.887 1.00 97.69 72 ARG A C 1
ATOM 615 O O . ARG A 1 72 ? -18.162 6.397 14.696 1.00 97.69 72 ARG A O 1
ATOM 622 N N . ALA A 1 73 ? -17.239 7.597 16.354 1.00 98.31 73 ALA A N 1
ATOM 623 C CA . ALA A 1 73 ? -16.168 8.142 15.528 1.00 98.31 73 ALA A CA 1
ATOM 624 C C . ALA A 1 73 ? -15.136 7.059 15.188 1.00 98.31 73 ALA A C 1
ATOM 626 O O . ALA A 1 73 ? -14.813 6.891 14.012 1.00 98.31 73 ALA A O 1
ATOM 627 N N . PHE A 1 74 ? -14.699 6.290 16.189 1.00 98.25 74 PHE A N 1
ATOM 628 C CA . PHE A 1 74 ? -13.766 5.176 16.036 1.00 98.25 74 PHE A CA 1
ATOM 629 C C . PHE A 1 74 ? -14.258 4.175 14.984 1.00 98.25 74 PHE A C 1
ATOM 631 O O . PHE A 1 74 ? -13.567 3.953 13.990 1.00 98.25 74 PHE A O 1
ATOM 638 N N . ASP A 1 75 ? -15.486 3.669 15.136 1.00 97.69 75 ASP A N 1
ATOM 639 C CA . ASP A 1 75 ? -16.073 2.653 14.253 1.00 97.69 75 ASP A CA 1
ATOM 640 C C . ASP A 1 75 ? -16.141 3.127 12.794 1.00 97.69 75 ASP A C 1
ATOM 642 O O . ASP A 1 75 ? -15.854 2.377 11.861 1.00 97.69 75 ASP A O 1
ATOM 646 N N . LYS A 1 76 ? -16.495 4.398 12.576 1.00 98.00 76 LYS A N 1
ATOM 647 C CA . LYS A 1 76 ? -16.599 4.965 11.226 1.00 98.00 76 LYS A CA 1
ATOM 648 C C . LYS A 1 76 ? -15.241 5.191 10.581 1.00 98.00 76 LYS A C 1
ATOM 650 O O . LYS A 1 76 ? -15.091 4.928 9.390 1.00 98.00 76 LYS A O 1
ATOM 655 N N . ILE A 1 77 ? -14.278 5.705 11.342 1.00 98.44 77 ILE A N 1
ATOM 656 C CA . ILE A 1 77 ? -12.943 6.008 10.827 1.00 98.44 77 ILE A CA 1
ATOM 657 C C . ILE A 1 77 ? -12.231 4.709 10.459 1.00 98.44 77 ILE A C 1
ATOM 659 O O . ILE A 1 77 ? -11.755 4.590 9.333 1.00 98.44 77 ILE A O 1
ATOM 663 N N . ILE A 1 78 ? -12.213 3.716 11.355 1.00 97.62 78 ILE A N 1
ATOM 664 C CA . ILE A 1 78 ? -11.502 2.458 11.101 1.00 97.62 78 ILE A CA 1
ATOM 665 C C . ILE A 1 78 ? -12.114 1.684 9.927 1.00 97.62 78 ILE A C 1
ATOM 667 O O . ILE A 1 78 ? -11.381 1.186 9.074 1.00 97.62 78 ILE A O 1
ATOM 671 N N . ALA A 1 79 ? -13.448 1.657 9.818 1.00 97.62 79 ALA A N 1
ATOM 672 C CA . ALA A 1 79 ? -14.131 1.027 8.691 1.00 97.62 79 ALA A CA 1
ATOM 673 C C . ALA A 1 79 ? -13.793 1.717 7.361 1.00 97.62 79 ALA A C 1
ATOM 675 O O . ALA A 1 79 ? -13.567 1.050 6.351 1.0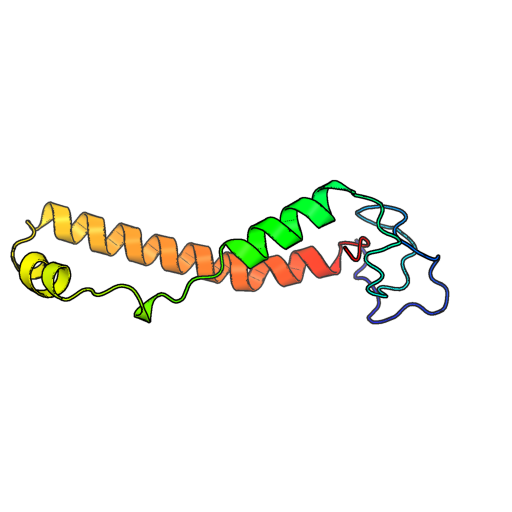0 97.62 79 ALA A O 1
ATOM 676 N N . PHE A 1 80 ? -13.727 3.051 7.355 1.00 98.38 80 PHE A N 1
ATOM 677 C CA . PHE A 1 80 ? -13.389 3.796 6.147 1.00 98.38 80 PHE A CA 1
ATOM 678 C C . PHE A 1 80 ? -11.923 3.615 5.739 1.00 98.38 80 PHE A C 1
ATOM 680 O O . PHE A 1 80 ? -11.652 3.417 4.558 1.00 98.38 80 PHE A O 1
ATOM 687 N N . LEU A 1 81 ? -10.984 3.618 6.690 1.00 98.44 81 LEU A N 1
ATOM 688 C CA . LEU A 1 81 ? -9.568 3.358 6.407 1.00 98.44 81 LEU A CA 1
ATOM 689 C C . LEU A 1 81 ? -9.360 1.956 5.822 1.00 98.44 81 LEU A C 1
ATOM 691 O O . LEU A 1 81 ? -8.719 1.822 4.783 1.00 98.44 81 LEU A O 1
ATOM 695 N N . ASN A 1 82 ? -9.998 0.934 6.402 1.00 97.69 82 ASN A N 1
ATOM 696 C CA . ASN A 1 82 ? -9.936 -0.433 5.882 1.00 97.69 82 ASN A CA 1
ATOM 697 C C . ASN A 1 82 ? -10.445 -0.538 4.430 1.00 97.69 82 ASN A C 1
ATOM 699 O O . ASN A 1 82 ? -9.847 -1.218 3.591 1.00 97.69 82 ASN A O 1
ATOM 703 N N . PHE A 1 83 ? -11.526 0.178 4.114 1.00 97.62 83 PHE A N 1
ATOM 704 C CA . PHE A 1 83 ? -12.042 0.261 2.751 1.00 97.62 83 PHE A CA 1
ATOM 705 C C . PHE A 1 83 ? -11.052 0.934 1.789 1.00 97.62 83 PHE A C 1
ATOM 707 O O . PHE A 1 83 ? -10.843 0.439 0.678 1.00 97.62 83 PHE A O 1
ATOM 714 N N . LEU A 1 84 ? -10.418 2.035 2.201 1.00 98.44 84 LEU A N 1
ATOM 715 C CA . LEU A 1 84 ? -9.427 2.727 1.376 1.00 98.44 84 LEU A CA 1
ATOM 716 C C . LEU A 1 84 ? -8.206 1.844 1.087 1.00 98.44 84 LEU A C 1
ATOM 718 O O . LEU A 1 84 ? -7.794 1.762 -0.071 1.00 98.44 84 LEU A O 1
ATOM 722 N N . ASP A 1 85 ? -7.681 1.139 2.091 1.00 97.62 85 ASP A N 1
ATOM 723 C CA . ASP A 1 85 ? -6.554 0.210 1.918 1.00 97.62 85 ASP A CA 1
ATOM 724 C C . ASP A 1 85 ? -6.902 -0.943 0.967 1.00 97.62 85 ASP A C 1
ATOM 726 O O . ASP A 1 85 ? -6.096 -1.336 0.115 1.00 97.62 85 ASP A O 1
ATOM 730 N N . SER A 1 86 ? -8.139 -1.439 1.043 1.00 97.19 86 SER A N 1
ATOM 731 C CA . SER A 1 86 ? -8.644 -2.471 0.132 1.00 97.19 86 SER A CA 1
ATOM 732 C C . SER A 1 86 ? -8.680 -1.976 -1.320 1.00 97.19 86 SER A C 1
ATOM 734 O O . SER A 1 86 ? -8.222 -2.673 -2.225 1.00 97.19 86 SER A O 1
ATOM 736 N N . ILE A 1 87 ? -9.141 -0.740 -1.561 1.00 97.69 87 ILE A N 1
ATOM 737 C CA . ILE A 1 87 ? -9.119 -0.134 -2.904 1.00 97.69 87 ILE A CA 1
ATOM 738 C C . ILE A 1 87 ? -7.691 -0.000 -3.431 1.00 97.69 87 ILE A C 1
ATOM 740 O O . ILE A 1 87 ? -7.451 -0.284 -4.606 1.00 97.69 87 ILE A O 1
ATOM 744 N N . GLN A 1 88 ? -6.743 0.445 -2.603 1.00 97.44 88 GLN A N 1
ATOM 745 C CA . GLN A 1 88 ? -5.351 0.575 -3.04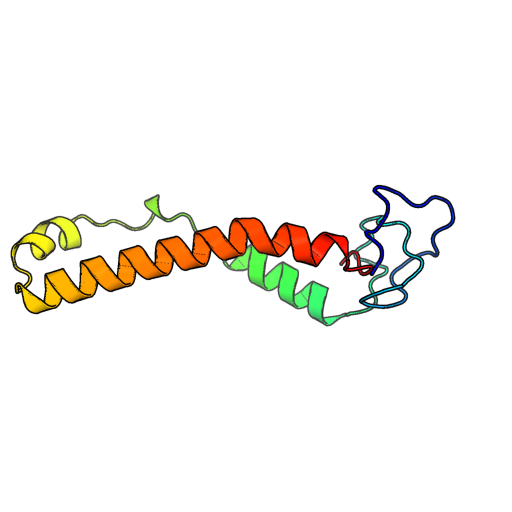0 1.00 97.44 88 GLN A CA 1
ATOM 746 C C . GLN A 1 88 ? -4.757 -0.790 -3.405 1.00 97.44 88 GLN A C 1
ATOM 748 O O . GLN A 1 88 ? -4.101 -0.908 -4.441 1.00 97.44 88 GLN A O 1
ATOM 753 N N . SER A 1 89 ? -5.054 -1.827 -2.619 1.00 96.19 89 SER A N 1
ATOM 754 C CA . SER A 1 89 ? -4.598 -3.201 -2.869 1.00 96.19 89 SER A CA 1
ATOM 755 C C . SER A 1 89 ? -5.067 -3.738 -4.227 1.00 96.19 89 SER A C 1
ATOM 757 O O . SER A 1 89 ? -4.286 -4.351 -4.954 1.00 96.19 89 SER A O 1
ATOM 759 N N . GLU A 1 90 ? -6.307 -3.435 -4.617 1.00 96.75 90 GLU A N 1
ATOM 760 C CA . GLU A 1 90 ? -6.875 -3.839 -5.909 1.00 96.75 90 GLU A CA 1
ATOM 761 C C . GLU A 1 90 ? -6.421 -2.949 -7.078 1.00 96.75 90 GLU A C 1
ATOM 763 O O . GLU A 1 90 ? -6.202 -3.417 -8.201 1.00 96.75 90 GLU A O 1
ATOM 768 N N . ASN A 1 91 ? -6.277 -1.641 -6.852 1.00 96.50 91 ASN A N 1
ATOM 769 C CA . ASN A 1 91 ? -6.061 -0.682 -7.934 1.00 96.50 91 ASN A CA 1
ATOM 770 C C . ASN A 1 91 ? -4.582 -0.459 -8.287 1.00 96.50 91 ASN A C 1
ATOM 772 O O . ASN A 1 91 ? -4.262 -0.255 -9.461 1.00 96.50 91 ASN A O 1
ATOM 776 N N . LEU A 1 92 ? -3.658 -0.530 -7.323 1.00 97.25 92 LEU A N 1
ATOM 777 C CA . LEU A 1 92 ? -2.224 -0.349 -7.591 1.00 97.25 92 LEU A CA 1
ATOM 778 C C . LEU A 1 92 ? -1.676 -1.353 -8.630 1.00 97.25 92 LEU A C 1
ATOM 780 O O . LEU A 1 92 ? -0.947 -0.925 -9.532 1.00 97.25 92 LEU A O 1
ATOM 784 N N . PRO A 1 93 ? -2.065 -2.647 -8.621 1.00 96.75 93 PRO A N 1
ATOM 785 C CA . PRO A 1 93 ? -1.713 -3.579 -9.693 1.00 96.75 93 PRO A CA 1
ATOM 786 C C . PRO A 1 93 ? -2.292 -3.200 -11.062 1.00 96.75 93 PRO A C 1
ATOM 788 O O . PRO A 1 93 ? -1.680 -3.482 -12.093 1.00 96.75 93 PRO A O 1
ATOM 791 N N . ASN A 1 94 ? -3.466 -2.564 -11.110 1.00 96.12 94 ASN A N 1
ATOM 792 C CA . ASN A 1 94 ? -4.052 -2.111 -12.371 1.00 96.12 94 ASN A CA 1
ATOM 793 C C . ASN A 1 94 ? -3.273 -0.937 -12.963 1.00 96.12 94 ASN A C 1
ATOM 795 O O . ASN A 1 94 ? -3.059 -0.917 -14.175 1.00 96.12 94 ASN A O 1
ATOM 799 N N . LEU A 1 95 ? -2.788 -0.019 -12.125 1.00 95.75 95 LEU A N 1
ATOM 800 C CA . LEU A 1 95 ? -1.921 1.076 -12.555 1.00 95.75 95 LEU A CA 1
ATOM 801 C C . LEU A 1 95 ? -0.550 0.563 -13.025 1.00 95.75 95 LEU A C 1
ATOM 803 O O . LEU A 1 95 ? -0.099 0.915 -14.116 1.00 95.75 95 LEU A O 1
ATOM 807 N N . SER A 1 96 ? 0.092 -0.316 -12.249 1.00 96.00 96 SER A N 1
ATOM 808 C CA . SER A 1 96 ? 1.456 -0.799 -12.527 1.00 96.00 96 SER A CA 1
ATOM 809 C C . SER A 1 96 ? 1.588 -1.565 -13.852 1.00 96.00 96 SER A C 1
ATOM 811 O O . SER A 1 96 ? 2.667 -1.593 -14.451 1.00 96.00 96 SER A O 1
ATOM 813 N N . ARG A 1 97 ? 0.486 -2.130 -14.368 1.00 95.25 97 ARG A N 1
ATOM 814 C CA . ARG A 1 97 ? 0.407 -2.778 -15.693 1.00 95.25 97 ARG A CA 1
ATOM 815 C C . ARG A 1 97 ? 0.682 -1.835 -16.869 1.00 95.25 97 ARG A C 1
ATOM 817 O O . ARG A 1 97 ? 1.019 -2.321 -17.947 1.00 95.25 97 ARG A O 1
ATOM 824 N N . TYR A 1 98 ? 0.546 -0.526 -16.676 1.00 96.62 98 TYR A N 1
ATOM 825 C CA . TYR A 1 98 ? 0.797 0.491 -17.704 1.00 96.62 98 TYR A CA 1
ATOM 826 C C . TYR A 1 98 ? 2.115 1.249 -17.495 1.00 96.62 98 TYR A C 1
ATOM 828 O O . TYR A 1 98 ? 2.522 2.019 -18.364 1.00 96.62 98 TYR A O 1
ATOM 836 N N . ILE A 1 99 ? 2.788 1.024 -16.363 1.00 96.75 99 ILE A N 1
ATOM 837 C CA . ILE A 1 99 ? 4.081 1.634 -16.053 1.00 96.75 99 ILE A CA 1
ATOM 838 C C . ILE A 1 99 ? 5.195 0.828 -16.724 1.00 96.75 99 ILE A C 1
ATOM 840 O O . ILE A 1 99 ? 5.365 -0.362 -16.446 1.00 96.75 99 ILE A O 1
ATOM 844 N N . THR A 1 100 ? 5.951 1.484 -17.604 1.00 96.06 100 THR A N 1
ATOM 845 C CA . THR A 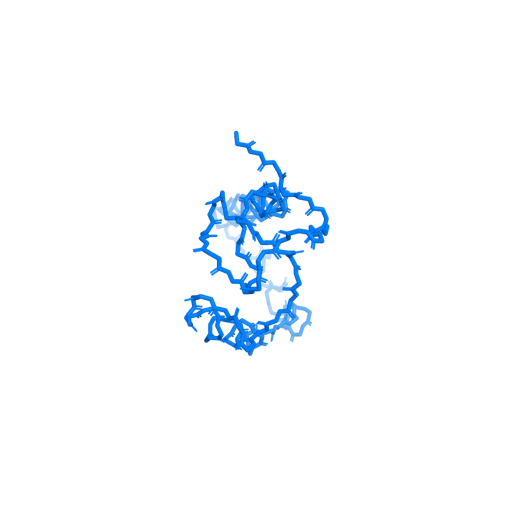1 100 ? 7.066 0.916 -18.384 1.00 96.06 100 THR A CA 1
ATOM 846 C C . THR A 1 100 ? 8.441 1.177 -17.758 1.00 96.06 100 THR A C 1
ATOM 848 O O . THR A 1 100 ? 9.461 0.922 -18.391 1.00 96.06 100 THR A O 1
ATOM 851 N N . ALA A 1 101 ? 8.471 1.673 -16.520 1.00 95.81 101 ALA A N 1
ATOM 852 C CA . ALA A 1 101 ? 9.649 1.712 -15.657 1.00 95.81 101 ALA A CA 1
ATOM 853 C C . ALA A 1 101 ? 9.635 0.493 -14.720 1.00 95.81 101 ALA A C 1
ATOM 855 O O . ALA A 1 101 ? 8.585 0.157 -14.168 1.00 95.81 101 ALA A O 1
ATOM 856 N N . SER A 1 102 ? 10.757 -0.221 -14.623 1.00 91.56 102 SER A N 1
ATOM 857 C CA . SER A 1 102 ? 10.863 -1.483 -13.870 1.00 91.56 102 SER A CA 1
ATOM 858 C C . SER A 1 102 ? 11.458 -1.330 -12.470 1.00 91.56 102 SER A C 1
ATOM 860 O O . SER A 1 102 ? 11.372 -2.279 -11.688 1.00 91.56 102 SER A O 1
ATOM 862 N N . GLU A 1 103 ? 12.092 -0.189 -12.195 1.00 90.69 103 GLU A N 1
ATOM 863 C CA . GLU A 1 103 ? 12.474 0.263 -10.850 1.00 90.69 103 GLU A CA 1
ATOM 864 C C . GLU A 1 103 ? 11.265 0.601 -9.969 1.00 90.69 103 GLU A C 1
ATOM 866 O O . GLU A 1 103 ? 11.355 0.323 -8.753 1.00 90.69 103 GLU A O 1
#

Foldseek 3Di:
DDFDDPADPPADPEFDDFFPHRHRLDQDPVRYDDPVVVVVVVVVVVPDDDPVVDDCVVVVVCVVVDDPVRVVVVVVVVVVVVVVVVCCVVCVVVVVRRTRGND